Protein AF-C2EQP3-F1 (afdb_monomer_lite)

Organism: NCBI:txid525365

Foldseek 3Di:
DVVVVVVVVVVVVCVVVVVDDAQEDEEADDPDPVVVVVLVVQVVVVPDGGHYYHYDDD

Sequence (58 aa):
MISQHDILDKIAQMLDSGKLKCTMTKSLTPLNATNLRKAHKLVESGHMTGKVVVSSWE

pLDDT: mean 93.97, std 6.78, range [61.41, 98.0]

Secondary structure (DSSP, 8-state):
-HHHHHHHHHHHHHHHTTSS---EEEEE-S-SHHHHHHHHHHHHTS---SEEEE----

Structure (mmCIF, N/CA/C/O backbone):
data_AF-C2EQP3-F1
#
_entry.id   AF-C2EQP3-F1
#
loop_
_atom_site.group_PDB
_atom_site.id
_atom_site.type_symbol
_atom_site.label_atom_id
_atom_site.label_alt_id
_atom_site.label_comp_id
_atom_site.label_asym_id
_atom_site.label_entity_id
_atom_site.label_seq_id
_atom_site.pdbx_PDB_ins_code
_atom_site.Cartn_x
_atom_site.Cartn_y
_atom_site.Cartn_z
_atom_site.occupancy
_atom_site.B_iso_or_equiv
_atom_site.auth_seq_id
_atom_site.auth_comp_id
_atom_site.auth_asym_id
_atom_site.auth_atom_id
_atom_site.pdbx_PDB_model_num
ATOM 1 N N . MET A 1 1 ? 6.866 -1.906 22.165 1.00 61.41 1 MET A N 1
ATOM 2 C CA . MET A 1 1 ? 6.353 -2.243 20.819 1.00 61.41 1 MET A CA 1
ATOM 3 C C . MET A 1 1 ? 4.851 -2.597 20.811 1.00 61.41 1 MET A C 1
ATOM 5 O O . MET A 1 1 ? 4.380 -3.120 19.819 1.00 61.41 1 MET A O 1
ATOM 9 N N . ILE A 1 2 ? 4.087 -2.302 21.878 1.00 79.00 2 ILE A N 1
ATOM 10 C CA . ILE A 1 2 ? 2.665 -2.699 22.006 1.00 79.00 2 ILE A CA 1
ATOM 11 C C . ILE A 1 2 ? 1.725 -1.642 21.404 1.00 79.00 2 ILE A C 1
ATOM 13 O O . ILE A 1 2 ? 0.779 -1.972 20.706 1.00 79.00 2 ILE A O 1
ATOM 17 N N . SER A 1 3 ? 2.049 -0.356 21.563 1.00 89.88 3 SER A N 1
ATOM 18 C CA . SER A 1 3 ? 1.180 0.740 21.116 1.00 89.88 3 SER A CA 1
ATOM 19 C C . SER A 1 3 ? 0.886 0.740 19.613 1.00 89.88 3 SER A C 1
ATOM 21 O O . SER A 1 3 ? -0.217 1.090 19.210 1.00 89.88 3 SER A O 1
ATOM 23 N N . GLN A 1 4 ? 1.845 0.345 18.768 1.00 94.19 4 GLN A N 1
ATOM 24 C CA . GLN A 1 4 ? 1.607 0.240 17.325 1.00 94.19 4 GLN A CA 1
ATOM 25 C C . GLN A 1 4 ? 0.615 -0.878 16.998 1.00 94.19 4 GLN A C 1
ATOM 27 O O . GLN A 1 4 ? -0.245 -0.681 16.145 1.00 94.19 4 GLN A O 1
ATOM 32 N N . HIS A 1 5 ? 0.730 -2.024 17.670 1.00 95.12 5 HIS A N 1
ATOM 33 C CA . HIS A 1 5 ? -0.194 -3.140 17.498 1.00 95.12 5 HIS A CA 1
ATOM 34 C C . HIS A 1 5 ? -1.626 -2.706 17.837 1.00 95.12 5 HIS A C 1
ATOM 36 O O . HIS A 1 5 ? -2.495 -2.793 16.974 1.00 95.12 5 HIS A O 1
ATOM 42 N N . ASP A 1 6 ? -1.827 -2.073 18.997 1.00 96.50 6 ASP A N 1
ATOM 43 C CA . ASP A 1 6 ? -3.146 -1.575 19.415 1.00 96.50 6 ASP A CA 1
ATOM 44 C C . ASP A 1 6 ? -3.734 -0.544 18.433 1.00 96.50 6 ASP A C 1
ATOM 46 O O . ASP A 1 6 ? -4.947 -0.473 18.221 1.00 96.50 6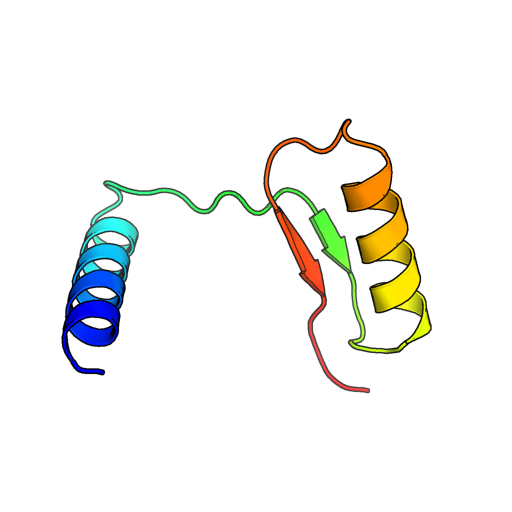 ASP A O 1
ATOM 50 N N . ILE A 1 7 ? -2.881 0.303 17.845 1.00 96.44 7 ILE A N 1
ATOM 51 C CA . ILE A 1 7 ? -3.301 1.285 16.836 1.00 96.44 7 ILE A CA 1
ATOM 52 C C . ILE A 1 7 ? -3.749 0.577 15.556 1.00 96.44 7 ILE A C 1
ATOM 54 O O . ILE A 1 7 ? -4.787 0.935 14.999 1.00 96.44 7 ILE A O 1
ATOM 58 N N . LEU A 1 8 ? -2.991 -0.414 15.086 1.00 96.81 8 LEU A N 1
ATOM 59 C CA . LEU A 1 8 ? -3.329 -1.163 13.877 1.00 96.81 8 LEU A CA 1
ATOM 60 C C . LEU A 1 8 ? -4.621 -1.971 14.056 1.00 96.81 8 LEU A C 1
ATOM 62 O O . LEU A 1 8 ? -5.448 -1.973 13.144 1.00 96.81 8 LEU A O 1
ATOM 66 N N . ASP A 1 9 ? -4.855 -2.543 15.236 1.00 97.06 9 ASP A N 1
ATOM 67 C CA . ASP A 1 9 ? -6.097 -3.261 15.544 1.00 97.06 9 ASP A CA 1
ATOM 68 C C . ASP A 1 9 ? -7.318 -2.331 15.514 1.00 97.06 9 ASP A C 1
ATOM 70 O O . ASP A 1 9 ? -8.357 -2.659 14.936 1.00 97.06 9 ASP A O 1
ATOM 74 N N . LYS A 1 10 ? -7.191 -1.118 16.067 1.00 96.94 10 LYS A N 1
ATOM 75 C CA . LYS A 1 10 ? -8.246 -0.094 15.975 1.00 96.94 10 LYS A CA 1
ATOM 76 C C . LYS A 1 10 ? -8.507 0.324 14.528 1.00 96.94 10 LYS A C 1
ATOM 78 O O . LYS A 1 10 ? -9.663 0.472 14.136 1.00 96.94 10 LYS A O 1
ATOM 83 N N . ILE A 1 11 ? -7.454 0.501 13.727 1.00 96.88 11 ILE A N 1
ATOM 84 C CA . ILE A 1 11 ? -7.579 0.824 12.298 1.00 96.88 11 ILE A CA 1
ATOM 85 C C . ILE A 1 11 ? -8.323 -0.293 11.558 1.00 96.88 11 ILE A C 1
ATOM 87 O O . ILE A 1 11 ? -9.208 0.018 10.761 1.00 96.88 11 ILE A O 1
ATOM 91 N N . ALA A 1 12 ? -8.022 -1.564 11.843 1.00 97.19 12 ALA A N 1
ATOM 92 C CA . ALA A 1 12 ? -8.714 -2.707 11.248 1.00 97.19 12 ALA A CA 1
ATOM 93 C C . ALA A 1 12 ? -10.217 -2.690 11.574 1.00 97.19 12 ALA A C 1
ATOM 95 O O . ALA A 1 12 ? -11.041 -2.694 10.663 1.00 97.19 12 ALA A O 1
ATOM 96 N N . GLN A 1 13 ? -10.588 -2.510 12.847 1.00 97.75 13 GLN A N 1
ATOM 97 C CA . GLN A 1 13 ? -11.998 -2.391 13.254 1.00 97.75 13 GLN A CA 1
ATOM 98 C C . GLN A 1 13 ? -12.718 -1.216 12.568 1.00 97.75 13 GLN A C 1
ATOM 100 O O . GLN A 1 13 ? -13.892 -1.302 12.195 1.00 97.75 13 GLN A O 1
ATOM 105 N N . MET A 1 14 ? -12.032 -0.083 12.394 1.00 98.00 14 MET A N 1
ATOM 106 C CA . MET A 1 14 ? -12.591 1.075 11.692 1.00 98.00 14 MET A CA 1
ATOM 107 C C . MET A 1 14 ? -12.747 0.829 10.186 1.00 98.00 14 MET A C 1
ATOM 109 O O . MET A 1 14 ? -13.682 1.359 9.585 1.00 98.00 14 MET A O 1
ATOM 113 N N . LEU A 1 15 ? -11.856 0.045 9.579 1.00 97.31 15 LEU A N 1
ATOM 114 C CA . LEU A 1 15 ? -11.953 -0.364 8.179 1.00 97.31 15 LEU A CA 1
ATOM 115 C C . LEU A 1 15 ? -13.137 -1.319 7.973 1.00 97.31 15 LEU A C 1
ATOM 117 O O . LEU A 1 15 ? -13.972 -1.060 7.110 1.00 97.31 15 LEU A O 1
ATOM 121 N N . ASP A 1 16 ? -13.262 -2.343 8.818 1.00 96.75 16 ASP A N 1
ATOM 122 C CA . ASP A 1 16 ? -14.336 -3.343 8.742 1.00 96.75 16 ASP A CA 1
ATOM 123 C C . ASP A 1 16 ? -15.720 -2.733 9.002 1.00 96.75 16 ASP A C 1
ATOM 125 O O . ASP A 1 16 ? -16.698 -3.071 8.338 1.00 96.75 16 ASP A O 1
ATOM 129 N N . SER A 1 17 ? -15.809 -1.767 9.923 1.00 97.44 17 SER A N 1
ATOM 130 C CA . SER A 1 17 ? -17.045 -1.005 10.172 1.00 97.44 17 SER A CA 1
ATOM 131 C C . SER A 1 17 ? -17.351 0.061 9.108 1.00 97.44 17 SER A C 1
ATOM 133 O O . SER A 1 17 ? -18.342 0.784 9.232 1.00 97.44 17 SER A O 1
ATOM 135 N N . GLY A 1 18 ? -16.510 0.202 8.077 1.00 95.81 18 GLY A N 1
ATOM 136 C CA . GLY A 1 18 ? -16.694 1.149 6.974 1.00 95.81 18 GLY A CA 1
ATOM 137 C C . GLY A 1 18 ? -16.417 2.617 7.320 1.00 95.81 18 GLY A C 1
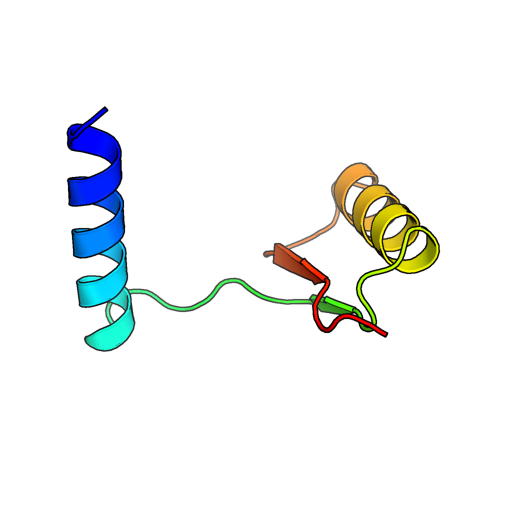ATOM 138 O O . GLY A 1 18 ? -16.644 3.495 6.485 1.00 95.81 18 GLY A O 1
ATOM 139 N N . LYS A 1 19 ? -15.912 2.906 8.528 1.00 97.38 19 LYS A N 1
ATO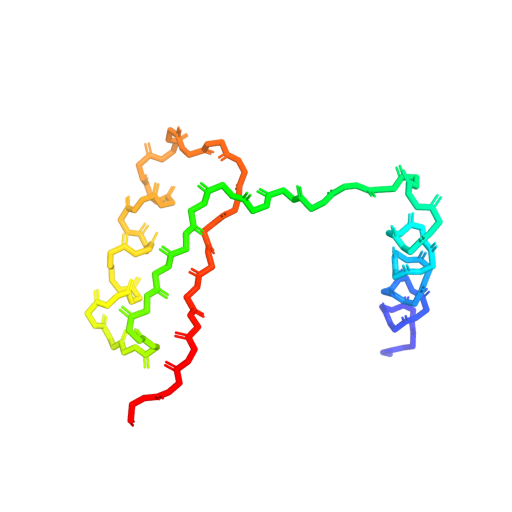M 140 C CA . LYS A 1 19 ? -15.490 4.257 8.943 1.00 97.38 19 LYS A CA 1
ATOM 141 C C . LYS A 1 19 ? -14.218 4.705 8.223 1.00 97.38 19 LYS A C 1
ATOM 143 O O . LYS A 1 19 ? -14.042 5.896 7.979 1.00 97.38 19 LYS A O 1
ATOM 148 N N . LEU A 1 20 ? -13.339 3.763 7.888 1.00 97.12 20 LEU A N 1
ATOM 149 C CA . LEU A 1 20 ? -12.182 3.976 7.022 1.00 97.12 20 LEU A C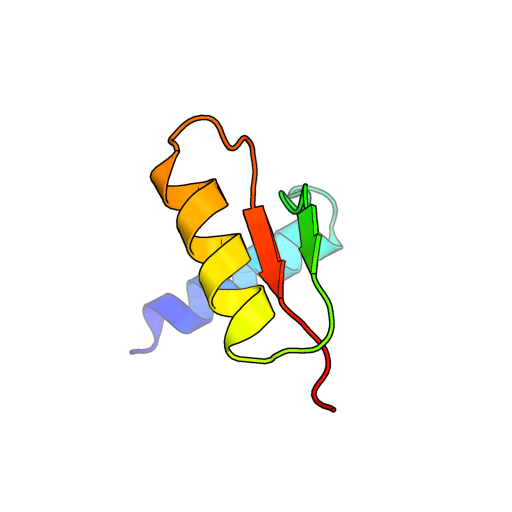A 1
ATOM 150 C C . LEU A 1 20 ? -12.400 3.298 5.670 1.00 97.12 20 LEU A C 1
ATOM 152 O O . LEU A 1 20 ? -13.105 2.300 5.563 1.00 97.12 20 LEU A O 1
ATOM 156 N N . LYS A 1 21 ? -11.767 3.844 4.630 1.00 94.81 21 LYS A N 1
ATOM 157 C CA . LYS A 1 21 ? -11.735 3.257 3.287 1.00 94.81 21 LYS A CA 1
ATOM 158 C C . LYS A 1 21 ? -10.292 3.055 2.852 1.00 94.81 21 LYS A C 1
ATOM 160 O O . LYS A 1 21 ? -9.416 3.852 3.189 1.00 94.81 21 LYS A O 1
ATOM 165 N N . CYS A 1 22 ? -10.054 1.997 2.083 1.00 93.50 22 CYS A N 1
ATOM 166 C CA . CYS A 1 22 ? -8.746 1.746 1.496 1.00 93.50 22 CYS A CA 1
ATOM 167 C C . CYS A 1 22 ? -8.352 2.895 0.554 1.00 93.50 22 CYS A C 1
ATOM 169 O O . CYS A 1 22 ? -9.169 3.390 -0.219 1.00 93.50 22 CYS A O 1
ATOM 171 N N . THR A 1 23 ? -7.085 3.303 0.613 1.00 95.50 23 THR A N 1
ATOM 172 C CA . THR A 1 23 ? -6.516 4.366 -0.232 1.00 95.50 23 THR A CA 1
ATOM 173 C C . THR A 1 23 ? -5.717 3.813 -1.415 1.00 95.50 23 THR A C 1
ATOM 175 O O . THR A 1 23 ? -4.983 4.553 -2.070 1.00 95.50 23 THR A O 1
ATOM 178 N N . MET A 1 24 ? -5.828 2.510 -1.697 1.00 95.94 24 MET A N 1
ATOM 179 C CA . MET A 1 24 ? -5.181 1.876 -2.845 1.00 95.94 24 MET A CA 1
ATOM 180 C C . MET A 1 24 ? -5.758 2.431 -4.148 1.00 95.94 24 MET A C 1
ATOM 182 O O . MET A 1 24 ? -6.954 2.326 -4.404 1.00 95.94 24 MET A O 1
ATOM 186 N N . THR A 1 25 ? -4.887 2.988 -4.983 1.00 96.12 25 THR A N 1
ATOM 187 C CA . THR A 1 25 ? -5.252 3.557 -6.290 1.00 96.12 25 THR A CA 1
ATOM 188 C C . THR A 1 25 ? -4.534 2.874 -7.447 1.00 96.12 25 THR A C 1
ATOM 190 O O . THR A 1 25 ? -4.984 2.967 -8.588 1.00 96.12 25 THR A O 1
ATOM 193 N N . LYS A 1 26 ? -3.425 2.173 -7.180 1.00 94.75 26 LYS A N 1
ATOM 194 C CA . LYS A 1 26 ? -2.680 1.394 -8.177 1.00 94.75 26 LYS A CA 1
ATOM 195 C C . LYS A 1 26 ? -2.254 0.048 -7.595 1.00 94.75 26 LYS A C 1
ATOM 197 O O . LYS A 1 26 ? -1.832 -0.020 -6.443 1.00 94.75 26 LYS A O 1
ATOM 202 N N . SER A 1 27 ? -2.312 -0.999 -8.413 1.00 95.31 27 SER A N 1
ATOM 203 C CA . SER A 1 27 ? -1.845 -2.345 -8.073 1.00 95.31 27 SER A CA 1
ATOM 204 C C . SER A 1 27 ? -0.916 -2.867 -9.172 1.00 95.31 27 SER A C 1
ATOM 206 O O . SER A 1 27 ? -1.188 -2.649 -10.35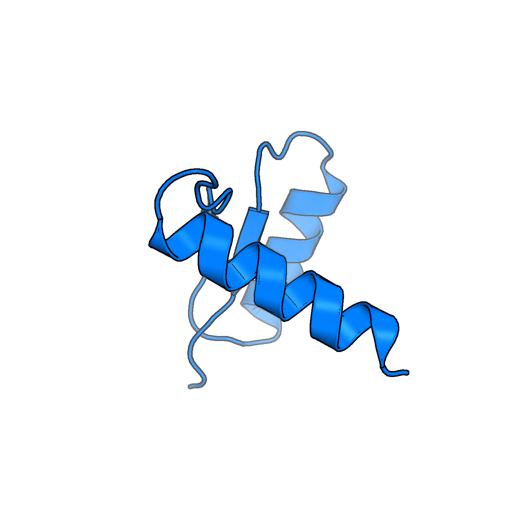3 1.00 95.31 27 SER A O 1
ATOM 208 N N . LEU A 1 28 ? 0.192 -3.500 -8.786 1.00 95.94 28 LEU A N 1
ATOM 209 C CA . LEU A 1 28 ? 1.173 -4.126 -9.673 1.00 95.94 28 LEU A CA 1
ATOM 210 C C . LEU A 1 28 ? 1.399 -5.580 -9.249 1.00 95.94 28 LEU A C 1
ATOM 212 O O . LEU A 1 28 ? 1.569 -5.867 -8.066 1.00 95.94 28 LEU A O 1
ATOM 216 N N . THR A 1 29 ? 1.477 -6.482 -10.219 1.00 94.31 29 THR A N 1
ATOM 217 C CA . THR A 1 29 ? 1.779 -7.904 -10.011 1.00 94.31 29 THR A CA 1
ATOM 218 C C . THR A 1 29 ? 2.717 -8.408 -11.118 1.00 94.31 29 THR A C 1
ATOM 220 O O . THR A 1 29 ? 2.698 -7.856 -12.227 1.00 94.31 29 THR A O 1
ATOM 223 N N . PRO A 1 30 ? 3.590 -9.399 -10.851 1.00 95.38 30 PRO A N 1
ATOM 224 C CA . PRO A 1 30 ? 3.897 -9.993 -9.545 1.00 95.38 30 PRO A CA 1
ATOM 225 C C . PRO A 1 30 ? 4.876 -9.134 -8.716 1.00 95.38 30 PRO A C 1
ATOM 227 O O . PRO A 1 30 ? 5.425 -8.130 -9.185 1.00 95.38 30 PRO A O 1
ATOM 230 N N . LEU A 1 31 ? 5.111 -9.527 -7.469 1.00 95.25 31 LEU A N 1
ATOM 231 C CA . LEU A 1 31 ? 6.092 -8.972 -6.549 1.00 95.25 31 LEU A CA 1
ATOM 232 C C . LEU A 1 31 ? 7.502 -9.376 -6.984 1.00 95.25 31 LEU A C 1
ATOM 234 O O . LEU A 1 31 ? 8.083 -10.349 -6.519 1.00 95.25 31 LEU A O 1
ATOM 238 N N . ASN A 1 32 ? 8.052 -8.581 -7.896 1.00 95.56 32 ASN A N 1
ATOM 239 C CA . ASN A 1 32 ? 9.415 -8.712 -8.387 1.00 95.56 32 ASN A CA 1
ATOM 240 C C . ASN A 1 32 ? 10.135 -7.353 -8.398 1.00 95.56 32 ASN A C 1
ATOM 242 O O . ASN A 1 32 ? 9.529 -6.283 -8.270 1.00 95.56 32 ASN A O 1
ATOM 246 N N . ALA A 1 33 ? 11.456 -7.383 -8.588 1.00 96.25 33 ALA A N 1
ATOM 247 C CA . ALA A 1 33 ? 12.286 -6.178 -8.587 1.00 96.25 33 ALA A CA 1
ATOM 248 C C . ALA A 1 33 ? 11.885 -5.168 -9.680 1.00 96.25 33 ALA A C 1
ATOM 250 O O . ALA A 1 33 ? 12.026 -3.957 -9.504 1.00 96.25 33 ALA A O 1
ATOM 251 N N . THR A 1 34 ? 11.368 -5.647 -10.813 1.00 96.38 34 THR A N 1
ATOM 252 C CA . THR A 1 34 ? 10.918 -4.790 -11.916 1.00 96.38 34 THR A CA 1
ATOM 253 C C . THR A 1 34 ? 9.690 -3.974 -11.520 1.00 96.38 34 THR A C 1
ATOM 255 O O . THR A 1 34 ? 9.665 -2.764 -11.751 1.00 96.38 34 THR A O 1
ATOM 258 N N . ASN A 1 35 ? 8.700 -4.597 -10.885 1.00 96.38 35 ASN A N 1
ATOM 259 C CA . ASN A 1 35 ? 7.490 -3.919 -10.432 1.00 96.38 35 ASN A CA 1
ATOM 260 C C . ASN A 1 35 ? 7.736 -3.043 -9.200 1.00 96.38 35 ASN A C 1
ATOM 262 O O . ASN A 1 35 ? 7.175 -1.951 -9.129 1.00 96.38 35 ASN A O 1
ATOM 266 N N . LEU A 1 36 ? 8.653 -3.430 -8.308 1.00 96.06 36 LEU A N 1
ATOM 267 C CA . LEU A 1 36 ? 9.106 -2.555 -7.222 1.00 96.06 36 LEU A CA 1
ATOM 268 C C . LEU A 1 36 ? 9.756 -1.273 -7.757 1.00 96.06 36 LEU A C 1
ATOM 270 O O . LEU A 1 36 ? 9.374 -0.181 -7.344 1.00 96.06 36 LEU A O 1
ATOM 274 N N . ARG A 1 37 ? 10.663 -1.365 -8.741 1.00 97.19 37 ARG A N 1
ATOM 275 C CA . ARG A 1 37 ? 11.262 -0.172 -9.372 1.00 97.19 37 ARG A CA 1
ATOM 276 C C . ARG A 1 37 ? 10.220 0.729 -10.038 1.00 97.19 37 ARG A C 1
ATOM 278 O O . ARG A 1 37 ? 10.340 1.949 -9.977 1.00 97.19 37 ARG A O 1
ATOM 285 N N . LYS A 1 38 ? 9.191 0.152 -10.668 1.00 95.56 38 LYS A N 1
ATOM 286 C CA . LYS A 1 38 ? 8.071 0.927 -11.229 1.00 95.56 38 LYS A CA 1
ATOM 287 C C . LYS A 1 38 ? 7.267 1.630 -10.131 1.00 95.56 38 LYS A C 1
ATOM 289 O O . LYS A 1 38 ? 6.969 2.810 -10.283 1.00 95.56 38 LYS A O 1
ATOM 294 N N . ALA A 1 39 ? 6.949 0.937 -9.036 1.00 96.25 39 ALA A N 1
ATOM 295 C CA . ALA A 1 39 ? 6.257 1.527 -7.889 1.00 96.25 39 ALA A CA 1
ATOM 296 C C . ALA A 1 39 ? 7.054 2.690 -7.278 1.00 96.25 39 ALA A C 1
ATOM 298 O O . ALA A 1 39 ? 6.482 3.749 -7.037 1.00 96.25 39 ALA A O 1
ATOM 299 N N . HIS A 1 40 ? 8.372 2.529 -7.118 1.00 96.62 40 HIS A N 1
ATOM 300 C CA . HIS A 1 40 ? 9.267 3.593 -6.655 1.00 96.62 40 HIS A CA 1
ATOM 301 C C . HIS A 1 40 ? 9.196 4.831 -7.547 1.00 96.62 40 HIS A C 1
ATOM 303 O O . HIS A 1 40 ? 8.870 5.903 -7.051 1.00 96.62 40 HIS A O 1
ATOM 309 N N . LYS A 1 41 ? 9.365 4.675 -8.867 1.00 96.44 41 LYS A N 1
ATOM 310 C CA . LYS A 1 41 ? 9.261 5.795 -9.819 1.00 96.44 41 LYS A CA 1
ATOM 311 C C . LYS A 1 41 ? 7.923 6.538 -9.726 1.00 96.44 41 LYS A C 1
ATOM 313 O O . LYS A 1 41 ? 7.883 7.757 -9.859 1.00 96.44 41 LYS A O 1
ATOM 318 N N . LEU A 1 42 ? 6.820 5.816 -9.502 1.00 94.81 42 LEU A N 1
ATOM 319 C CA . LEU A 1 42 ? 5.496 6.426 -9.333 1.00 94.81 42 LEU A CA 1
ATOM 320 C C . LEU A 1 42 ? 5.424 7.287 -8.068 1.00 94.81 42 LEU A C 1
ATOM 322 O O . LEU A 1 42 ? 4.891 8.393 -8.122 1.00 94.81 42 LEU A O 1
ATOM 326 N N . VAL A 1 43 ? 5.969 6.805 -6.951 1.00 95.19 43 VAL A N 1
ATOM 327 C CA . VAL A 1 43 ? 5.994 7.551 -5.684 1.00 95.19 43 VAL A CA 1
ATOM 328 C C . VAL A 1 43 ? 6.958 8.738 -5.766 1.00 95.19 43 VAL A C 1
ATOM 330 O O . VAL A 1 43 ? 6.597 9.844 -5.371 1.00 95.19 43 VAL A O 1
ATOM 333 N N . GLU A 1 44 ? 8.141 8.535 -6.345 1.00 96.62 44 GLU A N 1
ATOM 334 C CA . GLU A 1 44 ? 9.172 9.562 -6.548 1.00 96.62 44 GLU A CA 1
ATOM 335 C C . GLU A 1 44 ? 8.691 10.716 -7.435 1.00 96.62 44 GLU A C 1
ATOM 337 O O . GLU A 1 44 ? 9.129 11.848 -7.252 1.00 96.62 44 GLU A O 1
ATOM 342 N N . SER A 1 45 ? 7.749 10.464 -8.351 1.00 94.12 45 SER A N 1
ATOM 343 C CA . SER A 1 45 ? 7.156 11.520 -9.182 1.00 94.12 45 SER A CA 1
ATOM 344 C C . SER A 1 45 ? 6.358 12.566 -8.391 1.00 94.12 45 SER A C 1
ATOM 346 O O . SER A 1 45 ? 6.041 13.618 -8.935 1.00 94.12 45 SER A O 1
ATOM 348 N N . GLY A 1 46 ? 5.972 12.282 -7.139 1.00 92.38 46 GLY A N 1
ATOM 349 C CA . GLY A 1 46 ? 5.217 13.203 -6.278 1.00 92.38 46 GLY A CA 1
ATOM 350 C C . GLY A 1 46 ? 3.767 13.476 -6.708 1.00 92.38 46 GLY A C 1
ATOM 351 O O . GLY A 1 46 ? 3.013 14.096 -5.965 1.00 92.38 46 GLY A O 1
ATOM 352 N N . HIS A 1 47 ? 3.336 12.988 -7.872 1.00 92.06 47 HIS A N 1
ATOM 353 C CA . HIS A 1 47 ? 1.986 13.201 -8.409 1.00 92.06 47 HIS A CA 1
ATOM 354 C C . HIS A 1 47 ? 0.996 12.091 -8.044 1.00 92.06 47 HIS A C 1
ATOM 356 O O . HIS A 1 47 ? -0.151 12.090 -8.494 1.00 92.06 47 HIS A O 1
ATOM 362 N N . MET A 1 48 ? 1.425 11.110 -7.249 1.00 93.44 48 MET A N 1
ATOM 363 C CA . MET A 1 48 ? 0.575 9.988 -6.890 1.00 93.44 48 MET A CA 1
ATOM 364 C C . MET A 1 48 ? -0.433 10.371 -5.798 1.00 93.44 48 MET A C 1
ATOM 366 O O . MET A 1 48 ? -0.066 10.663 -4.665 1.00 93.44 48 MET A O 1
ATOM 370 N N . THR A 1 49 ? -1.724 10.262 -6.114 1.00 93.31 49 THR A N 1
ATOM 371 C CA . THR A 1 49 ? -2.799 10.252 -5.113 1.00 93.31 49 THR A CA 1
ATOM 372 C C . THR A 1 49 ? -3.069 8.818 -4.651 1.00 93.31 49 THR A C 1
ATOM 374 O O . THR A 1 49 ? -3.262 7.923 -5.477 1.00 93.31 49 THR A O 1
ATOM 377 N N . GLY A 1 50 ? -3.106 8.588 -3.336 1.00 94.38 50 GLY A N 1
ATOM 378 C CA . GLY A 1 50 ? -3.367 7.273 -2.738 1.00 94.38 50 GLY A CA 1
ATOM 379 C C . GLY A 1 50 ? -2.113 6.410 -2.559 1.00 94.38 50 GLY A C 1
ATOM 380 O O . GLY A 1 50 ? -1.035 6.921 -2.252 1.00 94.38 50 GLY A O 1
ATOM 381 N N . LYS A 1 51 ? -2.259 5.088 -2.692 1.00 96.62 51 LYS A N 1
ATOM 382 C CA . LYS A 1 51 ? -1.192 4.095 -2.473 1.00 96.62 51 LYS A CA 1
ATOM 383 C C . LYS A 1 51 ? -1.032 3.150 -3.664 1.00 96.62 51 LYS A C 1
ATOM 385 O O . LYS A 1 51 ? -2.021 2.713 -4.257 1.00 96.62 51 LYS A O 1
ATOM 390 N N . VAL A 1 52 ? 0.225 2.832 -3.991 1.00 96.50 52 VAL A N 1
ATOM 391 C CA . VAL A 1 52 ? 0.595 1.759 -4.926 1.00 96.50 52 VAL A CA 1
ATOM 392 C C . VAL A 1 52 ? 0.876 0.496 -4.122 1.00 96.50 52 VAL A C 1
ATOM 394 O O . VAL A 1 52 ? 1.627 0.540 -3.150 1.00 96.50 52 VAL A O 1
ATOM 397 N N . VAL A 1 53 ? 0.266 -0.617 -4.516 1.00 96.81 53 VAL A N 1
ATOM 398 C CA . VAL A 1 53 ? 0.477 -1.937 -3.910 1.00 96.81 53 VAL A CA 1
ATOM 399 C C . VAL A 1 53 ? 1.160 -2.838 -4.929 1.00 96.81 53 VAL A C 1
ATOM 401 O O . VAL A 1 53 ? 0.743 -2.884 -6.084 1.00 96.81 53 VAL A O 1
ATOM 404 N N . VAL A 1 54 ? 2.196 -3.560 -4.507 1.00 96.94 54 VAL A N 1
ATOM 405 C CA . VAL A 1 54 ? 2.811 -4.630 -5.300 1.00 96.94 54 VAL A CA 1
ATOM 406 C C . VAL A 1 54 ? 2.550 -5.946 -4.581 1.00 96.94 54 VAL A C 1
ATOM 408 O O . VAL A 1 54 ? 2.837 -6.045 -3.389 1.00 96.94 54 VAL A O 1
ATOM 411 N N . SER A 1 55 ? 1.973 -6.931 -5.263 1.00 95.94 55 SER A N 1
ATOM 412 C CA . SER A 1 55 ? 1.530 -8.178 -4.627 1.00 95.94 55 SER A CA 1
ATOM 413 C C . SER A 1 55 ? 1.783 -9.412 -5.494 1.00 95.94 55 SER A C 1
ATOM 415 O O . SER A 1 55 ? 2.089 -9.299 -6.680 1.00 95.94 55 SER A O 1
ATOM 417 N N . SER A 1 56 ? 1.596 -10.586 -4.878 1.00 92.31 56 SER A N 1
ATOM 418 C CA . SER A 1 56 ? 1.712 -11.934 -5.464 1.00 92.31 56 SER A CA 1
ATOM 419 C C . SER A 1 56 ? 3.137 -12.323 -5.854 1.00 92.31 56 SER A C 1
ATOM 421 O O . SER A 1 56 ? 3.711 -11.722 -6.748 1.00 92.31 56 SER A O 1
ATOM 423 N N . TRP A 1 57 ? 3.712 -13.329 -5.199 1.00 81.00 57 TRP A N 1
ATOM 424 C CA . TRP A 1 57 ? 5.000 -13.898 -5.610 1.00 81.00 57 TRP A CA 1
ATOM 425 C C . TRP A 1 57 ? 4.817 -14.743 -6.877 1.00 81.00 57 TRP A C 1
ATOM 427 O O . TRP A 1 57 ? 3.765 -15.357 -7.047 1.00 81.00 57 TRP A O 1
ATOM 437 N N . GLU A 1 58 ? 5.816 -14.723 -7.757 1.00 63.62 58 GLU A N 1
ATOM 438 C CA . GLU A 1 58 ? 5.925 -15.627 -8.912 1.00 63.62 58 GLU A CA 1
ATOM 439 C C . GLU A 1 58 ? 6.792 -16.832 -8.537 1.00 63.62 58 GLU A C 1
ATOM 441 O O . GLU A 1 58 ? 7.770 -16.619 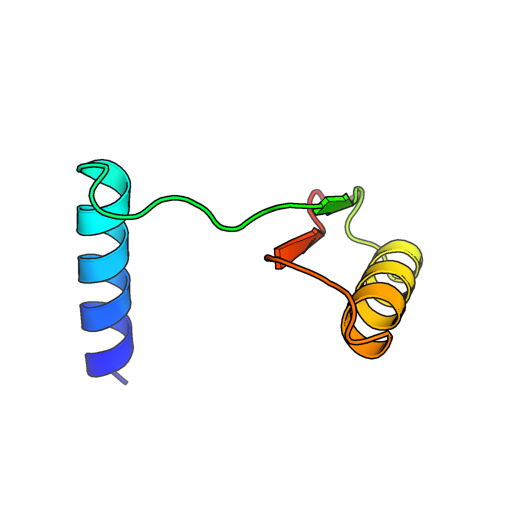-7.778 1.00 63.62 58 GLU A O 1
#

Radius of gyration: 14.47 Å; chains: 1; bounding box: 29×29×34 Å